Protein AF-A0A497JLI0-F1 (afdb_monomer)

Radius of gyration: 21.34 Å; Cα contacts (8 Å, |Δi|>4): 102; chains: 1; bounding box: 61×45×30 Å

Secondary structure (DSSP, 8-state):
----PPPHHHHHHHHHHHHHHS-S----PPTT-SS-SSB-SHHHHHHHHHHTT--TT-TT--GGG-SS-SS--SHHHHHHHHHSTT-B---

pLDDT: mean 88.75, std 13.35, range [54.59, 98.75]

Sequence (91 aa):
MRAKTVGLASLILLAAVLMALVPNSYCCFPVGDLDRNWVVDMRDLGILARAFGSYPNSTNWNPDADLNGDGFVDIRDAGILLRHFGERVEW

Mean predicted aligned error: 9.96 Å

Nearest PDB structures (foldseek):
  4wi0-assembly1_B  TM=8.994E-01  e=1.637E-03  Acetivibrio cellulolyticus
  4u3s-assembly1_B  TM=8.908E-01  e=1.434E-03  Acetivibrio cellulolyticus
  4fl4-assembly4_L  TM=9.271E-01  e=5.051E-03  Acetivibrio thermocellus
  2b59-assembly1_B  TM=9.202E-01  e=4.727E-03  Acetivibrio thermocellus
  5k39-assembly1_B  TM=9.213E-01  e=8.033E-03  Acetivibrio thermocellus ATCC 27405

Solvent-accessible surface area (backbone atoms only — not comparable to full-atom values): 5528 Å² total; per-residue (Å²): 135,85,81,79,79,83,48,71,68,59,54,51,50,51,50,54,50,54,64,67,71,45,69,92,79,74,87,70,66,56,71,48,31,67,79,68,77,41,48,18,48,73,67,26,52,51,54,36,60,66,18,51,79,23,31,90,89,39,95,49,47,46,76,79,40,27,69,81,68,81,59,54,21,45,73,68,24,54,53,49,31,63,74,33,54,72,44,66,72,87,132

Structure (mmCIF, N/CA/C/O backbone):
data_AF-A0A497JLI0-F1
#
_entry.id   AF-A0A497JLI0-F1
#
loop_
_atom_site.group_PDB
_atom_site.id
_atom_site.type_symbol
_atom_site.label_atom_id
_atom_site.label_alt_id
_atom_site.label_comp_id
_atom_site.label_asym_i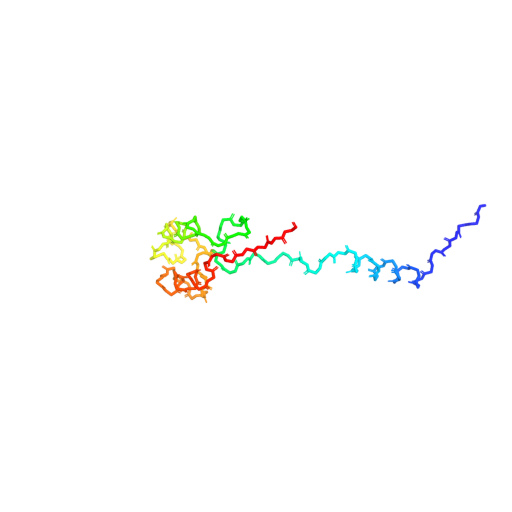d
_atom_site.label_entity_id
_atom_site.label_seq_id
_atom_site.pdbx_PDB_ins_code
_atom_site.Cartn_x
_atom_site.Cartn_y
_atom_site.Cartn_z
_atom_site.occupancy
_atom_site.B_iso_or_equiv
_atom_site.auth_seq_id
_atom_site.auth_comp_id
_atom_site.auth_asym_id
_atom_site.auth_atom_id
_atom_site.pdbx_PDB_model_num
ATOM 1 N N . MET A 1 1 ? 49.552 33.612 -1.538 1.00 54.59 1 MET A N 1
ATOM 2 C CA . MET A 1 1 ? 48.809 32.451 -2.080 1.00 54.59 1 MET A CA 1
ATOM 3 C C . MET A 1 1 ? 47.511 32.973 -2.683 1.00 54.59 1 MET A C 1
ATOM 5 O O . MET A 1 1 ? 46.747 33.596 -1.961 1.00 54.59 1 MET A O 1
ATOM 9 N N . ARG A 1 2 ? 47.306 32.861 -4.004 1.00 54.69 2 ARG A N 1
ATOM 10 C CA . ARG A 1 2 ? 46.148 33.461 -4.696 1.00 54.69 2 ARG A CA 1
ATOM 11 C C . ARG A 1 2 ? 44.998 32.450 -4.674 1.00 54.69 2 ARG A C 1
ATOM 13 O O . ARG A 1 2 ? 45.062 31.454 -5.389 1.00 54.69 2 ARG A O 1
ATOM 20 N N . ALA A 1 3 ? 44.000 32.669 -3.819 1.00 56.00 3 ALA A N 1
ATOM 21 C CA . ALA A 1 3 ? 42.790 31.855 -3.820 1.00 56.00 3 ALA A CA 1
ATOM 22 C C . ALA A 1 3 ? 42.116 32.004 -5.192 1.00 56.00 3 ALA A C 1
ATOM 24 O O . ALA A 1 3 ? 41.805 33.116 -5.620 1.00 56.00 3 ALA A O 1
ATOM 25 N N . LYS A 1 4 ? 41.970 30.898 -5.925 1.00 69.31 4 LYS A N 1
ATOM 26 C CA . LYS A 1 4 ? 41.218 30.884 -7.180 1.00 69.31 4 LYS A CA 1
ATOM 27 C C . LYS A 1 4 ? 39.740 30.890 -6.804 1.00 69.31 4 LYS A C 1
ATOM 29 O O . LYS A 1 4 ? 39.225 29.872 -6.354 1.00 69.31 4 LYS A O 1
ATOM 34 N N . THR A 1 5 ? 39.080 32.036 -6.927 1.00 64.31 5 THR A N 1
ATOM 35 C CA . THR A 1 5 ? 37.630 32.139 -6.741 1.00 64.31 5 THR A CA 1
ATOM 36 C C . THR A 1 5 ? 36.951 31.275 -7.802 1.00 64.31 5 THR A C 1
ATOM 38 O O . THR A 1 5 ? 37.128 31.515 -8.996 1.00 64.31 5 THR A O 1
ATOM 41 N N . VAL A 1 6 ? 36.214 30.242 -7.391 1.00 74.25 6 VAL A N 1
ATOM 42 C CA . VAL A 1 6 ? 35.364 29.475 -8.311 1.00 74.25 6 VAL A CA 1
ATOM 43 C C . VAL A 1 6 ? 34.218 30.375 -8.776 1.00 74.25 6 VAL A C 1
ATOM 45 O O . VAL A 1 6 ? 33.510 30.962 -7.961 1.00 74.25 6 VAL A O 1
ATOM 48 N N . GLY A 1 7 ? 34.079 30.553 -10.090 1.00 80.75 7 GLY A N 1
ATOM 49 C CA . GLY A 1 7 ? 33.031 31.394 -10.667 1.00 80.75 7 GLY A CA 1
ATOM 50 C C . GLY A 1 7 ? 31.660 30.718 -10.602 1.00 80.75 7 GLY A C 1
ATOM 51 O O . GLY A 1 7 ? 31.569 29.493 -10.664 1.00 80.75 7 GLY A O 1
ATOM 52 N N . LEU A 1 8 ? 30.588 31.516 -10.549 1.00 76.88 8 LEU A N 1
ATOM 53 C CA . LEU A 1 8 ? 29.195 31.038 -10.576 1.00 76.88 8 LEU A CA 1
ATOM 54 C C . LEU A 1 8 ? 28.930 30.057 -11.730 1.00 76.88 8 LEU A C 1
ATOM 56 O O . LEU A 1 8 ? 28.240 29.065 -11.537 1.00 76.88 8 LEU A O 1
ATOM 60 N N . ALA A 1 9 ? 29.543 30.278 -12.897 1.00 81.31 9 ALA A N 1
ATOM 61 C CA . ALA A 1 9 ? 29.444 29.372 -14.040 1.00 81.31 9 ALA A CA 1
ATOM 62 C C . ALA A 1 9 ? 30.001 27.970 -13.741 1.00 81.31 9 ALA A C 1
ATOM 64 O O . ALA A 1 9 ? 29.389 26.984 -14.128 1.00 81.31 9 ALA A O 1
ATOM 65 N N . SER A 1 10 ? 31.119 27.862 -13.014 1.00 83.06 10 SER A N 1
ATOM 66 C CA . SER A 1 10 ? 31.680 26.570 -12.598 1.00 83.06 10 SER A CA 1
ATOM 67 C C . SER A 1 10 ? 30.800 25.875 -11.559 1.00 83.06 10 SER A C 1
ATOM 69 O O . SER A 1 10 ? 30.710 24.652 -11.571 1.00 83.06 10 SER A O 1
ATOM 71 N N . LEU A 1 11 ? 30.120 26.637 -10.697 1.00 83.12 11 LEU A N 1
ATOM 72 C CA . LEU A 1 11 ? 29.145 26.099 -9.744 1.00 83.12 11 LEU A CA 1
ATOM 73 C C . LEU A 1 11 ? 27.890 25.569 -10.455 1.00 83.12 11 LEU A C 1
ATOM 75 O O . LEU A 1 11 ? 27.423 24.480 -10.142 1.00 83.12 11 LEU A O 1
ATOM 79 N N . ILE A 1 12 ? 27.375 26.319 -11.434 1.00 85.00 12 ILE A N 1
ATOM 80 C CA . ILE A 1 12 ? 26.224 25.924 -12.259 1.00 85.00 12 ILE A CA 1
ATOM 81 C C . ILE A 1 12 ? 26.568 24.686 -13.088 1.00 85.00 12 ILE A C 1
ATOM 83 O O . ILE A 1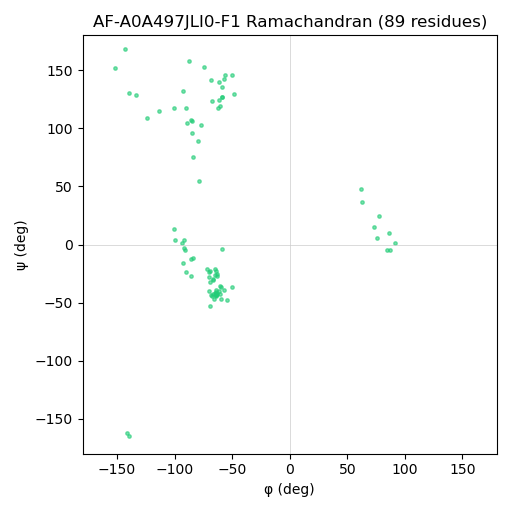 12 ? 25.779 23.747 -13.137 1.00 85.00 12 ILE A O 1
ATOM 87 N N . LEU A 1 13 ? 27.759 24.652 -13.694 1.00 86.81 13 LEU A N 1
ATOM 88 C CA . LEU A 1 13 ? 28.222 23.499 -14.462 1.00 86.81 13 LEU A CA 1
ATOM 89 C C . LEU A 1 13 ? 28.359 22.262 -13.564 1.00 86.81 13 LEU A C 1
ATOM 91 O O . LEU A 1 13 ? 27.921 21.184 -13.944 1.00 86.81 13 LEU A O 1
ATOM 95 N N . LEU A 1 14 ? 28.907 22.418 -12.354 1.00 84.19 14 LEU A N 1
ATOM 96 C CA . LEU A 1 14 ? 29.036 21.327 -11.388 1.00 84.19 14 LEU A CA 1
ATOM 97 C C . LEU A 1 14 ? 27.669 20.817 -10.909 1.00 84.19 14 LEU A C 1
ATOM 99 O O . LEU A 1 14 ? 27.473 19.608 -10.827 1.00 84.19 14 LEU A O 1
ATOM 103 N N . ALA A 1 15 ? 26.718 21.712 -10.636 1.00 81.25 15 ALA A N 1
ATOM 104 C CA . ALA A 1 15 ? 25.356 21.337 -10.266 1.00 81.25 15 ALA A CA 1
ATOM 105 C C . ALA A 1 15 ? 24.636 20.611 -11.414 1.00 81.25 15 ALA A C 1
ATOM 107 O O . ALA A 1 15 ? 24.019 19.579 -11.186 1.00 81.25 15 ALA A O 1
ATOM 108 N N . ALA A 1 16 ? 24.760 21.094 -12.653 1.00 82.62 16 ALA A N 1
ATOM 109 C CA . ALA A 1 16 ? 24.173 20.446 -13.826 1.00 82.62 16 ALA A CA 1
ATOM 110 C C . ALA A 1 16 ? 24.778 19.055 -14.086 1.00 82.62 16 ALA A C 1
ATOM 112 O O . ALA A 1 16 ? 24.047 18.112 -14.377 1.00 82.62 16 ALA A O 1
ATOM 113 N N . VAL A 1 17 ? 26.098 18.907 -13.926 1.00 84.44 17 VAL A N 1
ATOM 114 C CA . VAL A 1 17 ? 26.782 17.609 -14.019 1.00 84.44 17 VAL A CA 1
ATOM 115 C C . VAL A 1 17 ? 26.319 16.675 -12.900 1.00 84.44 17 VAL A C 1
ATOM 117 O O . VAL A 1 17 ? 26.010 15.524 -13.175 1.00 84.44 17 VAL A O 1
ATOM 120 N N . LEU A 1 18 ? 26.181 17.160 -11.662 1.00 78.88 18 LEU A N 1
ATOM 121 C CA . LEU A 1 18 ? 25.653 16.360 -10.553 1.00 78.88 18 LEU A CA 1
ATOM 122 C C . LEU A 1 18 ? 24.224 15.868 -10.829 1.00 78.88 18 LEU A C 1
ATOM 124 O O . LEU A 1 18 ? 23.953 14.698 -10.591 1.00 78.88 18 LEU A O 1
ATOM 128 N N . MET A 1 19 ? 23.347 16.720 -11.376 1.00 76.81 19 MET A N 1
ATOM 129 C CA . MET A 1 19 ? 21.964 16.362 -11.737 1.00 76.81 19 MET A CA 1
ATOM 130 C C . MET A 1 19 ? 21.872 15.386 -12.921 1.00 76.81 19 MET A C 1
ATOM 132 O O . MET A 1 19 ? 20.877 14.686 -13.047 1.00 76.81 19 MET A O 1
ATOM 136 N N . ALA A 1 20 ? 22.897 15.318 -13.774 1.00 75.50 20 ALA A N 1
ATOM 137 C CA . ALA A 1 20 ? 22.973 14.367 -14.885 1.00 75.50 20 ALA A CA 1
ATOM 138 C C . ALA A 1 20 ? 23.640 13.031 -14.504 1.00 75.50 20 ALA A C 1
ATOM 140 O O . ALA A 1 20 ? 23.421 12.023 -15.169 1.00 75.50 20 ALA A O 1
ATOM 141 N N . LEU A 1 21 ? 24.471 13.021 -13.454 1.00 74.25 21 LEU A N 1
ATOM 142 C CA . LEU A 1 21 ? 25.124 11.815 -12.925 1.00 74.25 21 LEU A CA 1
ATOM 143 C C . LEU A 1 21 ? 24.245 11.036 -11.950 1.00 74.25 21 LEU A C 1
ATOM 145 O O . LEU A 1 21 ? 24.574 9.907 -11.588 1.00 74.25 21 LEU A O 1
ATOM 149 N N . VAL A 1 22 ? 23.143 11.635 -11.520 1.00 68.75 22 VAL A N 1
ATOM 150 C CA . VAL A 1 22 ? 22.135 10.939 -10.743 1.00 68.75 22 VAL A CA 1
ATOM 151 C C . VAL A 1 22 ? 21.117 10.324 -11.701 1.00 68.75 22 VAL A C 1
ATOM 153 O O . VAL A 1 22 ? 20.495 11.056 -12.472 1.00 68.75 22 VAL A O 1
ATOM 156 N N . PRO A 1 23 ? 20.970 8.987 -11.729 1.00 64.69 23 PRO A N 1
ATOM 157 C CA . PRO A 1 23 ? 19.988 8.355 -12.594 1.00 64.69 23 PRO A CA 1
ATOM 158 C C . PRO A 1 23 ? 18.599 8.914 -12.273 1.00 64.69 23 PRO A C 1
ATOM 160 O O . PRO A 1 23 ? 18.264 9.145 -11.113 1.00 64.69 23 PRO A O 1
ATOM 163 N N . ASN A 1 24 ? 17.779 9.094 -13.310 1.00 60.38 24 ASN A N 1
ATOM 164 C CA . ASN A 1 24 ? 16.392 9.577 -13.219 1.00 60.38 24 ASN A CA 1
ATOM 165 C C . ASN A 1 24 ? 15.487 8.681 -12.341 1.00 60.38 24 ASN A C 1
ATOM 167 O O . ASN A 1 24 ? 14.320 8.985 -12.114 1.00 60.38 24 ASN A O 1
ATOM 171 N N . SER A 1 25 ? 16.031 7.572 -11.855 1.00 58.19 25 SER A N 1
ATOM 172 C CA . SER A 1 25 ? 15.439 6.603 -10.952 1.00 58.19 25 SER A CA 1
ATOM 173 C C . SER A 1 25 ? 15.474 7.100 -9.502 1.00 58.19 25 SER A C 1
ATOM 175 O O . SER A 1 25 ? 15.979 6.431 -8.610 1.00 58.19 25 SER A O 1
ATOM 177 N N . TYR A 1 26 ? 14.943 8.286 -9.224 1.00 55.44 26 TYR A N 1
ATOM 178 C CA . TYR A 1 26 ? 14.598 8.632 -7.850 1.00 55.44 26 TYR A CA 1
ATOM 179 C C . TYR A 1 26 ? 13.200 8.095 -7.531 1.00 55.44 26 TYR A C 1
ATOM 181 O O . TYR A 1 26 ? 12.194 8.739 -7.793 1.00 55.44 26 TYR A O 1
ATOM 189 N N . CYS A 1 27 ? 13.181 6.917 -6.909 1.00 60.03 27 CYS A N 1
ATOM 190 C CA . CYS A 1 27 ? 12.440 6.691 -5.666 1.00 60.03 27 CYS A CA 1
ATOM 191 C C . CYS A 1 27 ? 10.905 6.860 -5.681 1.00 60.03 27 CYS A C 1
ATOM 193 O O . CYS A 1 27 ? 10.349 7.460 -4.763 1.00 60.03 27 CYS A O 1
ATOM 195 N N . CYS A 1 28 ? 10.202 6.285 -6.655 1.00 74.94 28 CYS A N 1
ATOM 196 C CA . CYS A 1 28 ? 8.817 5.883 -6.409 1.00 74.94 28 CYS A CA 1
ATOM 197 C C . CYS A 1 28 ? 8.765 4.359 -6.476 1.00 74.94 28 CYS A C 1
ATOM 199 O O . CYS A 1 28 ? 9.075 3.783 -7.520 1.00 74.94 28 CYS A O 1
ATOM 201 N N . PHE A 1 29 ? 8.451 3.719 -5.349 1.00 85.25 29 PHE A N 1
ATOM 202 C CA . PHE A 1 29 ? 8.104 2.301 -5.343 1.00 85.25 29 PHE A CA 1
ATOM 203 C C . PHE A 1 29 ? 6.932 2.077 -6.313 1.00 85.25 29 PHE A C 1
ATOM 205 O O . PHE A 1 29 ? 6.096 2.979 -6.458 1.00 85.25 29 PHE A O 1
ATOM 212 N N . PRO A 1 30 ? 6.866 0.926 -7.004 1.00 91.38 30 PRO A N 1
ATOM 213 C CA . PRO A 1 30 ? 5.697 0.581 -7.801 1.00 91.38 30 PRO A CA 1
ATOM 214 C C . PRO A 1 30 ? 4.406 0.750 -6.991 1.00 91.38 30 PRO A C 1
ATOM 216 O O . PRO A 1 30 ? 4.378 0.521 -5.779 1.00 91.38 30 PRO A O 1
ATOM 219 N N . VAL A 1 31 ? 3.320 1.151 -7.649 1.00 93.75 31 VAL A N 1
ATOM 220 C CA . VAL A 1 31 ? 2.022 1.248 -6.970 1.00 93.75 31 VAL A CA 1
ATOM 221 C C . VAL A 1 31 ? 1.632 -0.148 -6.483 1.00 93.75 31 VAL A C 1
ATOM 223 O O . VAL A 1 31 ? 1.560 -1.082 -7.273 1.00 93.75 31 VAL A O 1
ATOM 226 N N . GLY A 1 32 ? 1.373 -0.290 -5.183 1.00 95.12 32 GLY A N 1
ATOM 227 C CA . GLY A 1 32 ? 1.064 -1.585 -4.573 1.00 95.12 32 GLY A CA 1
ATOM 228 C C . GLY A 1 32 ? 2.268 -2.359 -4.027 1.00 95.12 32 GLY A C 1
ATOM 229 O O . GLY A 1 32 ? 2.044 -3.438 -3.495 1.00 95.12 32 GLY A O 1
ATOM 230 N N . ASP A 1 33 ? 3.495 -1.827 -4.096 1.00 97.00 33 ASP A N 1
ATOM 231 C CA . ASP A 1 33 ? 4.657 -2.339 -3.347 1.00 97.00 33 ASP A CA 1
ATOM 232 C C . ASP A 1 33 ? 4.588 -1.831 -1.895 1.00 97.00 33 ASP A C 1
ATOM 234 O O . ASP A 1 33 ? 5.039 -0.732 -1.554 1.00 97.00 33 ASP A O 1
ATOM 238 N N . LEU A 1 34 ? 3.917 -2.611 -1.050 1.00 96.88 34 LEU A N 1
ATOM 239 C CA . LEU A 1 34 ? 3.594 -2.269 0.332 1.00 96.88 34 LEU A CA 1
ATOM 240 C C . LEU A 1 34 ? 4.728 -2.619 1.296 1.00 96.88 34 LEU A C 1
ATOM 242 O O . LEU A 1 34 ? 4.837 -1.991 2.352 1.00 96.88 34 LEU A O 1
ATOM 246 N N . ASP A 1 35 ? 5.557 -3.615 0.970 1.00 96.50 35 ASP A N 1
ATOM 247 C CA . ASP A 1 35 ? 6.732 -3.969 1.774 1.00 96.50 35 ASP A CA 1
ATOM 248 C C . ASP A 1 35 ? 8.016 -3.232 1.349 1.00 96.50 35 ASP A C 1
ATOM 250 O O . ASP A 1 35 ? 9.026 -3.304 2.060 1.00 96.50 35 ASP A O 1
ATOM 254 N N . ARG A 1 36 ? 7.946 -2.449 0.262 1.00 93.44 36 ARG A N 1
ATOM 255 C CA . ARG A 1 36 ? 9.018 -1.603 -0.284 1.00 93.44 36 ARG A CA 1
ATOM 256 C C . ARG A 1 36 ? 10.228 -2.414 -0.729 1.00 93.44 36 ARG A C 1
ATOM 258 O O . ARG A 1 36 ? 11.376 -1.984 -0.560 1.00 93.44 36 ARG A O 1
ATOM 265 N N . ASN A 1 37 ? 9.980 -3.600 -1.277 1.00 93.38 37 ASN A N 1
ATOM 266 C CA . ASN A 1 37 ? 11.023 -4.494 -1.768 1.00 93.38 37 ASN A CA 1
ATOM 267 C C . ASN A 1 37 ? 11.349 -4.303 -3.263 1.00 93.38 37 ASN A C 1
ATOM 269 O O . ASN A 1 37 ? 12.207 -5.023 -3.779 1.00 93.38 37 ASN A O 1
ATOM 273 N N . TRP A 1 38 ? 10.726 -3.320 -3.923 1.00 92.88 38 TRP A N 1
ATOM 274 C CA . TRP A 1 38 ? 10.826 -3.011 -5.354 1.00 92.88 38 TRP A CA 1
ATOM 275 C C . TRP A 1 38 ? 10.115 -3.992 -6.286 1.00 92.88 38 TRP A C 1
ATOM 277 O O . TRP A 1 38 ? 10.373 -3.957 -7.492 1.00 92.88 38 TRP A O 1
ATOM 287 N N . VAL A 1 39 ? 9.234 -4.847 -5.768 1.00 94.50 39 VAL A N 1
ATOM 288 C CA . VAL A 1 39 ? 8.442 -5.822 -6.524 1.00 94.50 39 VAL A CA 1
ATOM 289 C C . VAL A 1 39 ? 7.030 -5.872 -5.954 1.00 94.50 39 VAL A C 1
ATOM 291 O O . VAL A 1 39 ? 6.865 -6.075 -4.761 1.00 94.50 39 VAL A O 1
ATOM 294 N N . VAL A 1 40 ? 6.015 -5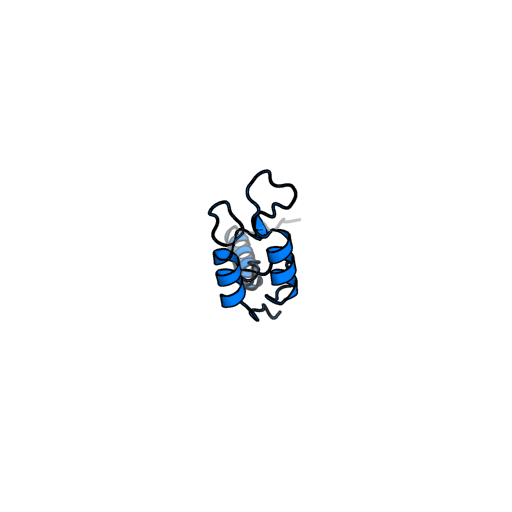.779 -6.813 1.00 97.31 40 VAL A N 1
ATOM 295 C CA . VAL A 1 40 ? 4.622 -6.022 -6.411 1.00 97.31 40 VAL A CA 1
ATOM 296 C C . VAL A 1 40 ? 4.327 -7.517 -6.511 1.00 97.31 40 VAL A C 1
ATOM 298 O O . VAL A 1 40 ? 4.214 -8.060 -7.614 1.00 97.31 40 VAL A O 1
ATOM 301 N N . ASP A 1 41 ? 4.208 -8.207 -5.381 1.00 98.00 41 ASP A N 1
ATOM 302 C CA . ASP A 1 41 ? 3.953 -9.644 -5.326 1.00 98.00 41 ASP A CA 1
ATOM 303 C C . ASP A 1 41 ? 2.948 -10.073 -4.232 1.00 98.00 41 ASP A C 1
ATOM 305 O O . ASP A 1 41 ? 2.129 -9.304 -3.723 1.00 98.00 41 ASP A O 1
ATOM 309 N N . MET A 1 42 ? 2.920 -11.373 -3.921 1.00 98.31 42 MET A N 1
ATOM 310 C CA . MET A 1 42 ? 1.989 -11.946 -2.942 1.00 98.31 42 MET A CA 1
ATOM 311 C C . MET A 1 42 ? 2.223 -11.445 -1.510 1.00 98.31 42 MET A C 1
ATOM 313 O O . MET A 1 42 ? 1.316 -11.546 -0.681 1.00 98.31 42 MET A O 1
ATOM 317 N N . ARG A 1 43 ? 3.417 -10.936 -1.194 1.00 98.44 43 ARG A N 1
ATOM 318 C CA . ARG A 1 43 ? 3.735 -1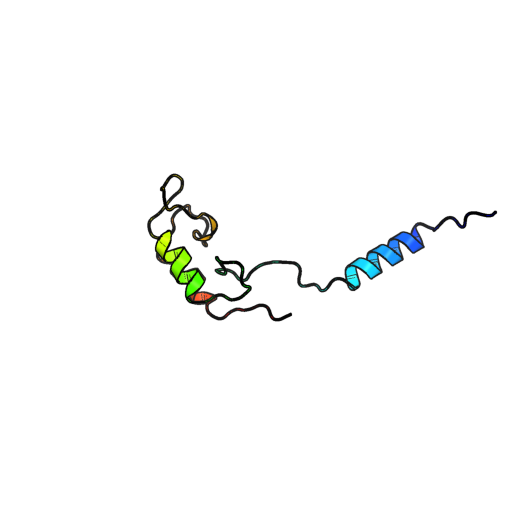0.340 0.109 1.00 98.44 43 ARG A CA 1
ATOM 319 C C . ARG A 1 43 ? 2.946 -9.059 0.306 1.00 98.44 43 ARG A C 1
ATOM 321 O O . ARG A 1 43 ? 2.332 -8.895 1.362 1.00 98.44 43 ARG A O 1
ATOM 328 N N . ASP A 1 44 ? 2.856 -8.236 -0.732 1.00 98.56 44 ASP A N 1
ATOM 329 C CA . ASP A 1 44 ? 2.054 -7.018 -0.715 1.00 98.56 44 ASP A CA 1
ATOM 330 C C . ASP A 1 44 ? 0.574 -7.340 -0.559 1.00 98.56 44 ASP A C 1
ATOM 332 O O . ASP A 1 44 ?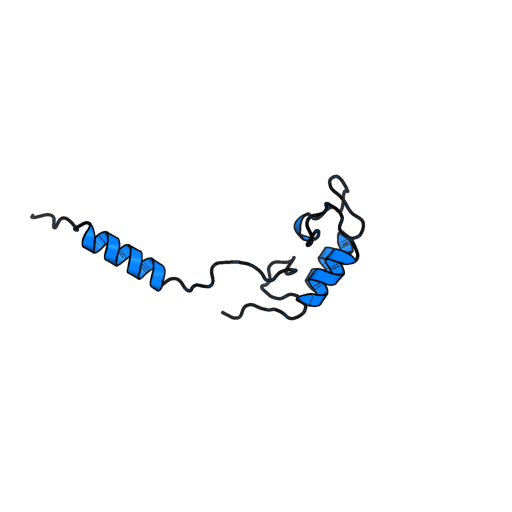 -0.110 -6.764 0.287 1.00 98.56 44 ASP A O 1
ATOM 336 N N . LEU A 1 45 ? 0.085 -8.352 -1.283 1.00 98.50 45 LEU A N 1
ATOM 337 C CA . LEU A 1 45 ? -1.287 -8.821 -1.105 1.00 98.50 45 LEU A CA 1
ATOM 338 C C . LEU A 1 45 ? -1.544 -9.303 0.334 1.00 98.50 45 LEU A C 1
ATOM 340 O O . LEU A 1 45 ? -2.621 -9.062 0.876 1.00 98.50 45 LEU A O 1
ATOM 344 N N . GLY A 1 46 ? -0.566 -9.946 0.979 1.00 98.56 46 GLY A N 1
ATOM 345 C CA . GLY A 1 46 ? -0.645 -10.339 2.387 1.00 98.56 46 GLY A CA 1
ATOM 346 C C . GLY A 1 46 ? -0.728 -9.147 3.350 1.00 98.56 46 GLY A C 1
ATOM 347 O O . GLY A 1 46 ? -1.491 -9.192 4.320 1.00 98.56 46 GLY A O 1
ATOM 348 N N . ILE A 1 47 ? 0.011 -8.068 3.074 1.00 98.75 47 ILE A N 1
ATOM 349 C CA . ILE A 1 47 ? -0.058 -6.818 3.847 1.00 98.75 47 ILE A CA 1
ATOM 350 C C . ILE A 1 47 ? -1.427 -6.159 3.675 1.00 98.75 47 ILE A C 1
ATOM 352 O O . ILE A 1 47 ? -2.054 -5.797 4.674 1.00 98.75 47 ILE A O 1
ATOM 356 N N . LEU A 1 48 ? -1.918 -6.065 2.438 1.00 98.69 48 LEU A N 1
ATOM 357 C CA . LEU A 1 48 ? -3.245 -5.532 2.137 1.00 98.69 48 LEU A CA 1
ATOM 358 C C . LEU A 1 48 ? -4.332 -6.359 2.833 1.00 98.69 48 LEU A C 1
ATOM 360 O O . LEU A 1 48 ? -5.190 -5.808 3.518 1.00 98.69 48 LEU A O 1
ATOM 364 N N . ALA A 1 49 ? -4.257 -7.689 2.742 1.00 98.62 49 ALA A N 1
ATOM 365 C CA . ALA A 1 49 ? -5.217 -8.599 3.363 1.00 98.62 49 ALA A CA 1
ATOM 366 C C . ALA A 1 49 ? -5.274 -8.450 4.892 1.00 98.62 49 ALA A C 1
ATOM 368 O O . ALA A 1 49 ? -6.349 -8.539 5.482 1.00 98.62 49 ALA A O 1
ATOM 369 N N . ARG A 1 50 ? -4.141 -8.174 5.551 1.00 98.62 50 ARG A N 1
ATOM 370 C CA . ARG A 1 50 ? -4.097 -7.914 6.999 1.00 98.62 50 ARG A CA 1
ATOM 371 C C . ARG A 1 50 ? -4.814 -6.613 7.388 1.00 98.62 50 ARG A C 1
ATOM 373 O O . ARG A 1 50 ? -5.356 -6.524 8.493 1.00 98.62 50 ARG A O 1
ATOM 380 N N . ALA A 1 51 ? -4.820 -5.624 6.499 1.00 98.56 51 ALA A N 1
ATOM 381 C CA . ALA A 1 51 ? -5.517 -4.355 6.682 1.00 98.56 51 ALA A CA 1
ATOM 382 C C . ALA A 1 51 ? -6.946 -4.359 6.105 1.00 98.56 51 ALA A C 1
ATOM 384 O O . ALA A 1 51 ? -7.661 -3.374 6.258 1.00 98.56 51 ALA A O 1
ATOM 385 N N . PHE A 1 52 ? -7.397 -5.441 5.469 1.00 98.44 52 PHE A N 1
ATOM 386 C CA . PHE A 1 52 ? -8.683 -5.476 4.773 1.00 98.44 52 PHE A CA 1
ATOM 387 C C . PHE A 1 52 ? -9.870 -5.159 5.699 1.00 98.44 52 PHE A C 1
ATOM 389 O O . PHE A 1 52 ? -9.960 -5.665 6.821 1.00 98.44 52 PHE A O 1
ATOM 396 N N . GLY A 1 53 ? -10.787 -4.317 5.222 1.00 98.25 53 GLY A N 1
ATOM 397 C CA . GLY A 1 53 ? -11.949 -3.824 5.963 1.00 98.25 53 GLY A CA 1
ATOM 398 C C . GLY A 1 53 ? -11.632 -2.753 7.012 1.00 98.25 53 GLY A C 1
ATOM 399 O O . GLY A 1 53 ? -12.525 -2.374 7.769 1.00 98.25 53 GLY A O 1
ATOM 400 N N . SER A 1 54 ? -10.384 -2.282 7.092 1.00 98.75 54 SER A N 1
ATOM 401 C CA . SER A 1 54 ? -9.982 -1.231 8.028 1.00 98.75 54 SER A CA 1
ATOM 402 C C . SER A 1 54 ? -10.184 0.175 7.454 1.00 98.75 54 SER A C 1
ATOM 404 O O . SER A 1 54 ? -10.237 0.380 6.243 1.00 98.75 54 SER A O 1
ATOM 406 N N . TYR A 1 55 ? -10.290 1.141 8.361 1.00 98.38 55 TYR A N 1
ATOM 407 C CA . TYR A 1 55 ? -10.405 2.582 8.112 1.00 98.38 55 TYR A CA 1
ATOM 408 C C . TYR A 1 55 ? -9.623 3.345 9.199 1.00 98.38 55 TYR A C 1
ATOM 410 O O . TYR A 1 55 ? -9.265 2.727 10.216 1.00 98.38 55 TYR A O 1
ATOM 418 N N . PRO A 1 56 ? -9.366 4.663 9.065 1.00 98.19 56 PRO A N 1
ATOM 419 C CA . PRO A 1 56 ? -8.669 5.436 10.088 1.00 98.19 56 PRO A CA 1
ATOM 420 C C . PRO A 1 56 ? -9.242 5.190 11.492 1.00 98.19 56 PRO A C 1
ATOM 422 O O . PRO A 1 56 ? -10.450 5.289 11.705 1.00 98.19 56 PRO A O 1
ATOM 425 N N . ASN A 1 57 ? -8.360 4.887 12.453 1.00 96.75 57 ASN A N 1
ATOM 426 C CA . ASN A 1 57 ? -8.641 4.458 13.840 1.00 96.75 57 ASN A CA 1
ATOM 427 C C . ASN A 1 57 ? -8.918 2.959 14.062 1.00 96.75 57 ASN A C 1
ATOM 429 O O . ASN A 1 57 ? -9.021 2.531 15.213 1.00 96.75 57 ASN A O 1
ATOM 433 N N . SER A 1 58 ? -8.989 2.140 13.014 1.00 98.19 58 SER A N 1
ATOM 434 C CA . SER A 1 58 ? -9.000 0.680 13.170 1.00 98.19 58 SER A CA 1
ATOM 435 C C . SER A 1 58 ? -7.643 0.190 13.684 1.00 98.19 58 SER A C 1
ATOM 437 O O . SER A 1 58 ? -6.600 0.682 13.258 1.00 98.19 58 SER A O 1
ATOM 439 N N . THR A 1 59 ? -7.616 -0.808 14.571 1.00 98.12 59 THR A N 1
ATOM 440 C CA . THR A 1 59 ? -6.355 -1.331 15.141 1.00 98.12 59 THR A CA 1
ATOM 441 C C . THR A 1 59 ? -5.436 -1.951 14.083 1.00 98.12 59 THR A C 1
ATOM 443 O O . THR A 1 59 ? -4.220 -1.971 14.253 1.00 98.12 59 THR A O 1
ATOM 446 N N . ASN A 1 60 ? -6.009 -2.450 12.988 1.00 98.06 60 ASN A N 1
ATOM 447 C CA . ASN A 1 60 ? -5.296 -3.012 11.843 1.00 98.06 60 ASN A CA 1
ATOM 448 C C . ASN A 1 60 ? -5.178 -2.038 10.656 1.00 98.06 60 ASN A C 1
ATOM 450 O O . ASN A 1 60 ? -4.823 -2.485 9.568 1.00 98.06 60 ASN A O 1
ATOM 454 N N . TRP A 1 61 ? -5.470 -0.7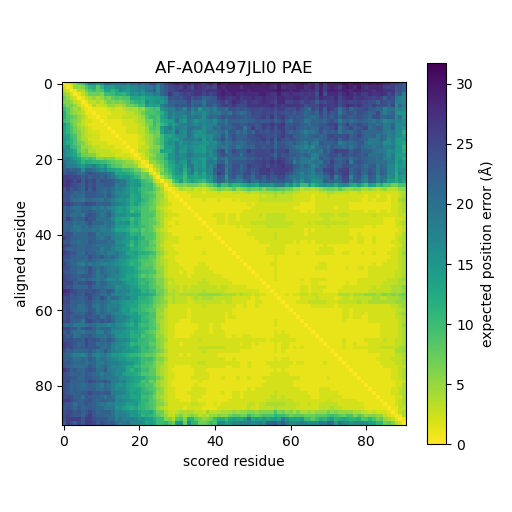45 10.848 1.00 98.38 61 TRP A N 1
ATOM 455 C CA . TRP A 1 61 ? -5.329 0.265 9.799 1.00 98.38 61 TRP A CA 1
ATOM 456 C C . TRP A 1 61 ? -3.890 0.327 9.288 1.00 98.38 61 TRP A C 1
ATOM 458 O O . TRP A 1 61 ? -2.952 0.512 10.068 1.00 98.38 61 TRP A O 1
ATOM 468 N N . ASN A 1 62 ? -3.736 0.206 7.972 1.00 98.12 62 ASN A N 1
ATOM 469 C CA . ASN A 1 62 ? -2.490 0.491 7.282 1.00 98.12 62 ASN A CA 1
ATOM 470 C C . ASN A 1 62 ? -2.764 1.545 6.200 1.00 98.12 62 ASN A C 1
ATOM 472 O O . ASN A 1 62 ? -3.397 1.201 5.203 1.00 98.12 62 ASN A O 1
ATOM 476 N N . PRO A 1 63 ? -2.293 2.795 6.363 1.00 97.56 63 PRO A N 1
ATOM 477 C CA . PRO A 1 63 ? -2.521 3.840 5.369 1.00 97.56 63 PRO A CA 1
ATOM 478 C C . PRO A 1 63 ? -1.868 3.528 4.019 1.00 97.56 63 PRO A C 1
ATOM 480 O O . PRO A 1 63 ? -2.369 3.985 3.002 1.00 97.56 63 PRO A O 1
ATOM 483 N N . ASP A 1 64 ? -0.801 2.722 3.989 1.00 97.56 64 ASP A N 1
ATOM 484 C CA . ASP A 1 64 ? -0.150 2.337 2.734 1.00 97.56 64 ASP A CA 1
ATOM 485 C C . ASP A 1 64 ? -1.019 1.340 1.932 1.00 97.56 64 ASP A C 1
ATOM 487 O O . ASP A 1 64 ? -0.867 1.234 0.720 1.00 97.56 64 ASP A O 1
ATOM 491 N N . ALA A 1 65 ? -1.954 0.626 2.580 1.00 98.25 65 ALA A N 1
ATOM 492 C CA . ALA A 1 65 ? -2.856 -0.328 1.923 1.00 98.25 65 ALA A CA 1
ATOM 493 C C . ALA A 1 65 ? -4.128 0.316 1.329 1.00 98.25 65 ALA A C 1
ATOM 495 O O . ALA A 1 65 ? -4.829 -0.347 0.564 1.00 98.25 65 ALA A O 1
ATOM 496 N N . ASP A 1 66 ? -4.423 1.579 1.660 1.00 98.50 66 ASP A N 1
ATOM 497 C CA . ASP A 1 66 ? -5.479 2.391 1.036 1.00 98.50 66 ASP A CA 1
ATOM 498 C C . ASP A 1 66 ? -4.931 3.028 -0.249 1.00 98.50 66 ASP A C 1
ATOM 500 O O . ASP A 1 66 ? -4.548 4.197 -0.308 1.00 98.50 66 ASP A O 1
ATOM 504 N N . LEU A 1 67 ? -4.813 2.193 -1.280 1.00 98.12 67 LEU A N 1
ATOM 505 C CA . LEU A 1 67 ? -4.159 2.530 -2.543 1.00 98.12 67 LEU A CA 1
ATOM 506 C C . LEU A 1 67 ? -4.958 3.539 -3.370 1.00 98.12 67 LEU A C 1
ATOM 508 O O . LEU A 1 67 ? -4.388 4.215 -4.230 1.00 98.12 67 LEU A O 1
ATOM 512 N N . ASN A 1 68 ? -6.271 3.621 -3.152 1.00 98.19 68 ASN A N 1
ATOM 513 C CA . ASN A 1 68 ? -7.128 4.593 -3.822 1.00 98.19 68 ASN A CA 1
ATOM 514 C C . ASN A 1 68 ? -7.314 5.902 -3.021 1.00 98.19 68 ASN A C 1
ATOM 516 O O . ASN A 1 68 ? -7.694 6.916 -3.613 1.00 98.19 68 ASN A O 1
ATOM 520 N N . GLY A 1 69 ? -6.984 5.902 -1.726 1.00 97.94 69 GLY A N 1
ATOM 521 C CA . GLY A 1 69 ? -6.980 7.075 -0.855 1.00 97.94 69 GLY A CA 1
ATOM 522 C C . GLY A 1 69 ? -8.363 7.519 -0.379 1.00 97.94 69 GLY A C 1
ATOM 523 O O . GLY A 1 69 ? -8.546 8.707 -0.095 1.00 97.94 69 GLY A O 1
ATOM 524 N N . ASP A 1 70 ? -9.351 6.623 -0.331 1.00 98.44 70 ASP A N 1
ATOM 525 C CA . ASP A 1 70 ? -10.715 6.954 0.101 1.00 98.44 70 ASP A CA 1
ATOM 526 C C . ASP A 1 70 ? -10.989 6.699 1.587 1.00 98.44 70 ASP A C 1
ATOM 528 O O . ASP A 1 70 ? -12.096 6.960 2.073 1.00 98.44 70 ASP A O 1
ATOM 532 N N . GLY A 1 71 ? -9.981 6.245 2.328 1.00 98.31 71 GLY A N 1
ATOM 533 C CA . GLY A 1 71 ? -10.063 5.973 3.753 1.00 98.31 71 GLY A CA 1
ATOM 534 C C . GLY A 1 71 ? -10.573 4.575 4.095 1.00 98.31 71 GLY A C 1
ATOM 535 O O . GLY A 1 71 ? -10.846 4.332 5.273 1.00 98.31 71 GLY A O 1
ATOM 536 N N . PHE A 1 72 ? -10.705 3.663 3.128 1.00 98.56 72 PHE A N 1
ATOM 537 C CA . PHE A 1 72 ? -11.088 2.273 3.369 1.00 98.56 72 PHE A CA 1
ATOM 538 C C . PHE A 1 72 ? -10.183 1.314 2.604 1.00 98.56 72 PHE A C 1
ATOM 540 O O . PHE A 1 72 ? -10.075 1.407 1.393 1.00 98.56 72 PHE A O 1
ATOM 547 N N . VAL A 1 73 ? -9.616 0.322 3.297 1.00 98.75 73 VAL A N 1
ATOM 548 C CA . VAL A 1 73 ? -8.908 -0.779 2.626 1.00 98.75 73 VAL A CA 1
ATOM 549 C C . VAL A 1 73 ? -9.919 -1.844 2.218 1.00 98.75 73 VAL A C 1
ATOM 551 O O . VAL A 1 73 ? -10.414 -2.591 3.069 1.00 98.75 73 VAL A O 1
ATOM 554 N N . ASP A 1 74 ? -10.229 -1.949 0.931 1.00 98.62 74 ASP A N 1
ATOM 555 C CA . ASP A 1 74 ? -11.196 -2.915 0.417 1.00 98.62 74 ASP A CA 1
ATOM 556 C C . ASP A 1 74 ? -10.801 -3.559 -0.927 1.00 98.62 74 ASP A C 1
ATOM 558 O O . ASP A 1 74 ? -9.636 -3.635 -1.326 1.00 98.62 74 ASP A O 1
ATOM 562 N N . ILE A 1 75 ? -11.787 -4.152 -1.608 1.00 98.50 75 ILE A N 1
ATOM 563 C CA . ILE A 1 75 ? -11.583 -4.865 -2.872 1.00 98.50 75 ILE A CA 1
ATOM 564 C C . ILE A 1 75 ? -11.093 -3.946 -4.002 1.00 98.50 75 ILE A C 1
ATOM 566 O O . ILE A 1 75 ? -10.488 -4.427 -4.961 1.00 98.50 75 ILE A O 1
ATOM 570 N N . ARG A 1 76 ? -11.334 -2.635 -3.910 1.00 98.69 76 ARG A N 1
ATOM 571 C CA . ARG A 1 76 ? -10.865 -1.632 -4.871 1.00 98.69 76 ARG A CA 1
ATOM 572 C C . ARG A 1 76 ? -9.356 -1.465 -4.775 1.00 98.69 76 ARG A C 1
ATOM 574 O O . ARG A 1 76 ? -8.704 -1.439 -5.819 1.00 98.69 76 ARG A O 1
ATOM 581 N N . ASP A 1 77 ? -8.801 -1.468 -3.566 1.00 98.75 77 ASP A N 1
ATOM 582 C CA . ASP A 1 77 ? -7.352 -1.446 -3.344 1.00 98.75 77 ASP A CA 1
ATOM 583 C C . ASP A 1 77 ? -6.712 -2.744 -3.807 1.00 98.75 77 ASP A C 1
ATOM 585 O O . ASP A 1 77 ? -5.738 -2.719 -4.555 1.00 98.75 77 ASP A O 1
ATOM 589 N N . ALA A 1 78 ? -7.320 -3.890 -3.481 1.00 98.56 78 ALA A N 1
ATOM 590 C CA . ALA A 1 78 ? -6.863 -5.175 -4.006 1.00 98.56 78 ALA A CA 1
ATOM 591 C C . ALA A 1 78 ? -6.857 -5.182 -5.547 1.00 98.56 78 ALA A C 1
ATOM 593 O O . ALA A 1 78 ? -5.920 -5.680 -6.166 1.00 98.56 78 ALA A O 1
ATOM 594 N N . GLY A 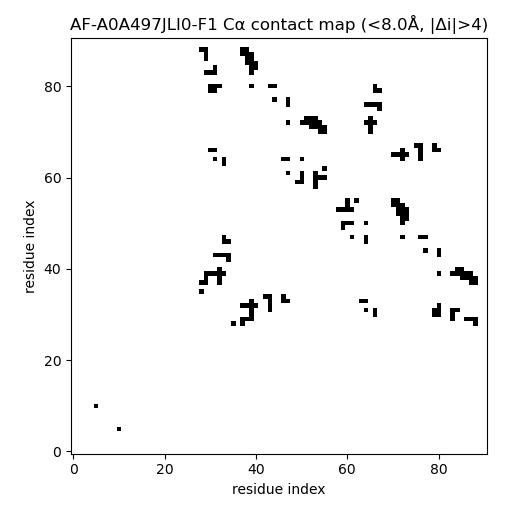1 79 ? -7.861 -4.572 -6.184 1.00 98.50 79 GLY A N 1
ATOM 595 C CA . GLY A 1 79 ? -7.908 -4.390 -7.634 1.00 98.50 79 GLY A CA 1
ATOM 596 C C . GLY A 1 79 ? -6.838 -3.437 -8.186 1.00 98.50 79 GLY A C 1
ATOM 597 O O . GLY A 1 79 ? -6.416 -3.603 -9.329 1.00 98.50 79 GLY A O 1
ATOM 598 N N . ILE A 1 80 ? -6.380 -2.437 -7.425 1.00 98.56 80 ILE A N 1
ATOM 599 C CA . ILE A 1 80 ? -5.207 -1.621 -7.790 1.00 98.56 80 ILE A CA 1
ATOM 600 C C . ILE A 1 80 ? -3.942 -2.471 -7.700 1.00 98.56 80 ILE A C 1
ATOM 602 O O . ILE A 1 80 ? -3.238 -2.586 -8.696 1.00 98.56 80 ILE A O 1
ATOM 606 N N . LEU A 1 81 ? -3.701 -3.128 -6.565 1.00 98.44 81 LEU A N 1
ATOM 607 C CA . LEU A 1 81 ? -2.522 -3.970 -6.358 1.00 98.44 81 LEU A CA 1
ATOM 608 C C . LEU A 1 81 ? -2.396 -5.033 -7.456 1.00 98.44 81 LEU A C 1
ATOM 610 O O . LEU A 1 81 ? -1.352 -5.166 -8.086 1.00 98.44 81 LEU A O 1
ATOM 614 N N . LEU A 1 82 ? -3.488 -5.740 -7.760 1.00 98.00 82 LEU A N 1
ATOM 615 C CA . LEU A 1 82 ? -3.506 -6.778 -8.793 1.00 98.00 82 LEU A CA 1
ATOM 616 C C . LEU A 1 82 ? -3.250 -6.239 -10.209 1.00 98.00 82 LEU A C 1
ATOM 618 O O . LEU A 1 82 ? -2.757 -6.985 -11.051 1.00 98.00 82 LEU A O 1
ATOM 622 N N . ARG A 1 83 ? -3.558 -4.964 -10.487 1.00 98.25 83 ARG A N 1
ATOM 623 C CA . ARG A 1 83 ? -3.225 -4.329 -11.775 1.00 98.25 83 ARG A CA 1
ATOM 624 C C . ARG A 1 83 ? -1.728 -4.091 -11.944 1.00 98.25 83 ARG A C 1
ATOM 626 O O . ARG A 1 83 ? -1.265 -4.105 -13.078 1.00 98.25 83 ARG A O 1
ATOM 633 N N . HIS A 1 84 ? -1.009 -3.911 -10.841 1.00 96.56 84 HIS A N 1
ATOM 634 C CA . HIS A 1 84 ? 0.437 -3.699 -10.812 1.00 96.56 84 HIS A CA 1
ATOM 635 C C . HIS A 1 84 ? 1.219 -4.976 -10.467 1.00 96.56 84 HIS A C 1
ATOM 637 O O . HIS A 1 84 ? 2.439 -4.948 -10.343 1.00 96.56 84 HIS A O 1
ATOM 643 N N . PHE A 1 85 ? 0.544 -6.120 -10.322 1.00 97.12 85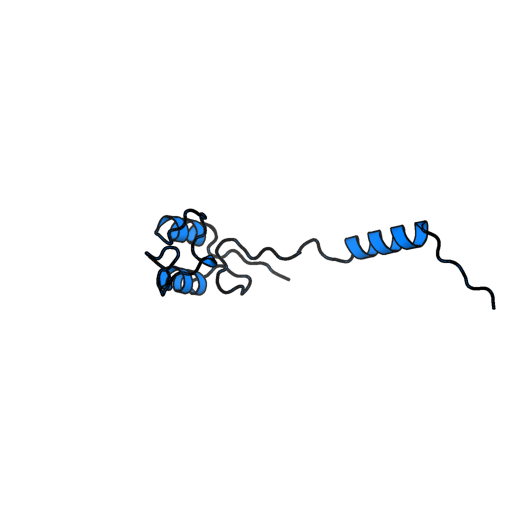 PHE A N 1
ATOM 644 C CA . PHE A 1 85 ? 1.179 -7.366 -9.904 1.00 97.12 85 PHE A CA 1
ATOM 645 C C . PHE A 1 85 ? 2.294 -7.795 -10.870 1.00 97.12 85 PHE A C 1
ATOM 647 O O . PHE A 1 85 ? 2.080 -7.937 -12.076 1.00 97.12 85 PHE A O 1
ATOM 654 N N . GLY A 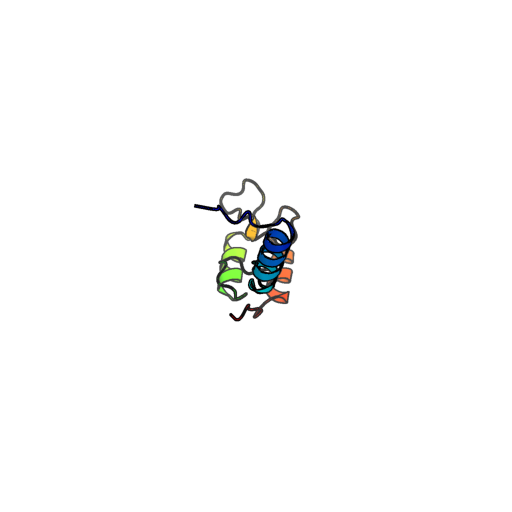1 86 ? 3.485 -8.047 -10.327 1.00 94.62 86 GLY A N 1
ATOM 655 C CA . GLY A 1 86 ? 4.693 -8.399 -11.071 1.00 94.62 86 GLY A CA 1
ATOM 656 C C . GLY A 1 86 ? 5.521 -7.208 -11.565 1.00 94.62 86 GLY A C 1
ATOM 657 O O . GLY A 1 86 ? 6.606 -7.431 -12.117 1.00 94.62 86 GLY A O 1
ATOM 658 N N . GLU A 1 87 ? 5.059 -5.967 -11.372 1.00 94.69 87 GLU A N 1
ATOM 659 C CA . GLU A 1 87 ? 5.887 -4.782 -11.600 1.00 94.69 87 GLU A CA 1
ATOM 660 C C . GLU A 1 87 ? 7.100 -4.792 -10.674 1.00 94.69 87 GLU A C 1
ATOM 662 O O . GLU A 1 87 ? 7.011 -5.167 -9.504 1.00 94.69 87 GLU A O 1
ATOM 667 N N . ARG A 1 88 ? 8.250 -4.389 -11.220 1.00 91.25 88 ARG A N 1
ATOM 668 C CA . ARG A 1 88 ? 9.504 -4.307 -10.478 1.00 91.25 88 ARG A CA 1
ATOM 669 C C . ARG A 1 88 ? 10.429 -3.244 -11.040 1.00 91.25 88 ARG A C 1
ATOM 671 O O . ARG A 1 88 ? 10.415 -2.984 -12.244 1.00 91.25 88 ARG A O 1
ATOM 678 N N . VAL A 1 89 ? 11.266 -2.685 -10.176 1.00 84.56 89 VAL A N 1
ATOM 679 C CA . VAL A 1 89 ? 12.359 -1.794 -10.580 1.00 84.56 89 VAL A CA 1
ATOM 680 C C . VAL A 1 89 ? 13.659 -2.591 -10.568 1.00 84.56 89 VAL A C 1
ATOM 682 O O . VAL A 1 89 ? 14.075 -3.098 -9.529 1.00 84.56 89 VAL A O 1
ATOM 685 N N . GLU A 1 90 ? 14.289 -2.723 -11.733 1.00 68.19 90 GLU A N 1
ATOM 686 C CA . GLU A 1 90 ? 15.620 -3.321 -11.871 1.00 68.19 90 GLU A CA 1
ATOM 687 C C . GLU A 1 90 ? 16.675 -2.202 -11.804 1.00 68.19 90 GLU A C 1
ATOM 689 O O . GLU A 1 90 ? 16.523 -1.168 -12.460 1.00 68.19 90 GLU A O 1
ATOM 694 N N . TRP A 1 91 ? 17.713 -2.402 -10.987 1.00 63.38 91 TRP A N 1
ATOM 695 C CA . TRP A 1 91 ? 18.857 -1.495 -10.830 1.00 63.38 91 TRP A CA 1
ATOM 696 C C . TRP A 1 91 ? 20.111 -2.094 -11.457 1.00 63.38 91 TRP A C 1
ATOM 698 O O . TRP A 1 91 ? 20.356 -3.301 -11.222 1.00 63.38 91 TRP A O 1
#

Foldseek 3Di:
DDPDDDDPVNVVVVVVVVVVVDPPPPDDQFQQPLVSPQALEVVSVVLLVQQAQHFPPPPSDDCSQPSVNPRHSYVVSVVRSVVCHGGGDDD